Protein AF-A0A970L2S4-F1 (afdb_monomer)

Structure (mmCIF, N/CA/C/O backbone):
data_AF-A0A970L2S4-F1
#
_entry.id   AF-A0A970L2S4-F1
#
loop_
_atom_site.group_PDB
_atom_site.id
_atom_site.type_symbol
_atom_site.label_atom_id
_atom_site.label_alt_id
_atom_site.label_comp_id
_atom_site.label_asym_id
_atom_site.label_entity_id
_atom_site.label_seq_id
_atom_site.pdbx_PDB_ins_code
_atom_site.Cartn_x
_atom_site.Cartn_y
_atom_site.Cartn_z
_atom_site.occupancy
_atom_site.B_iso_or_equiv
_atom_site.auth_seq_id
_atom_site.auth_comp_id
_atom_site.auth_asym_id
_atom_site.auth_atom_id
_atom_site.pdbx_PDB_model_num
ATOM 1 N N . MET A 1 1 ? -20.096 5.947 35.581 1.00 48.56 1 MET A N 1
ATOM 2 C CA . MET A 1 1 ? -18.988 5.326 34.824 1.00 48.56 1 MET A CA 1
ATOM 3 C C . MET A 1 1 ? -19.569 4.803 33.515 1.00 48.56 1 MET A C 1
ATOM 5 O O . MET A 1 1 ? -20.172 3.741 33.500 1.00 48.56 1 MET A O 1
ATOM 9 N N . THR A 1 2 ? -19.549 5.609 32.454 1.00 53.44 2 THR A N 1
ATOM 10 C CA . THR A 1 2 ? -20.146 5.262 31.154 1.00 53.44 2 THR A CA 1
ATOM 11 C C . THR A 1 2 ? -19.176 4.384 30.364 1.00 53.44 2 THR A C 1
ATOM 13 O O . THR A 1 2 ? -18.096 4.827 29.981 1.00 53.44 2 THR A O 1
ATOM 16 N N . TYR A 1 3 ? -19.538 3.122 30.132 1.00 57.88 3 TYR A N 1
ATOM 17 C CA . TYR A 1 3 ? -18.813 2.259 29.199 1.00 57.88 3 TYR A CA 1
ATOM 18 C C . TYR A 1 3 ? -18.999 2.819 27.781 1.00 57.88 3 TYR A C 1
ATOM 20 O O . TYR A 1 3 ? -20.121 2.892 27.287 1.00 57.88 3 TYR A O 1
ATOM 28 N N . ARG A 1 4 ? -17.910 3.239 27.119 1.00 65.75 4 ARG A N 1
ATOM 29 C CA . ARG A 1 4 ? -17.921 3.565 25.683 1.00 65.75 4 ARG A CA 1
ATOM 30 C C . ARG A 1 4 ? -18.218 2.282 24.908 1.00 65.75 4 ARG A C 1
ATOM 32 O O . ARG A 1 4 ? -17.308 1.511 24.623 1.00 65.75 4 ARG A O 1
ATOM 39 N N . THR A 1 5 ? -19.481 2.083 24.553 1.00 64.25 5 THR A N 1
ATOM 40 C CA . THR A 1 5 ? -19.989 0.952 23.759 1.00 64.25 5 THR A 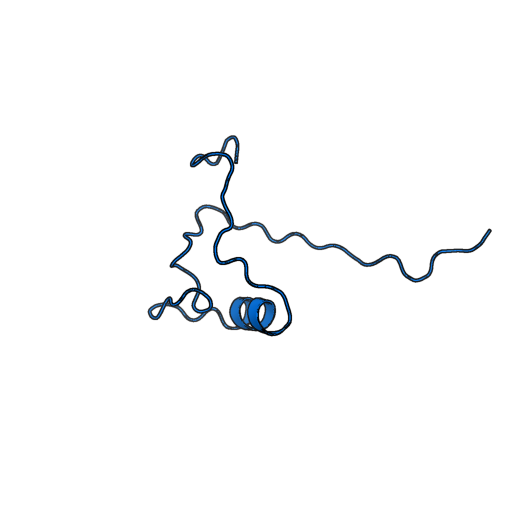CA 1
ATOM 41 C C . THR A 1 5 ? -19.534 0.974 22.297 1.00 64.25 5 THR A C 1
ATOM 43 O O . THR A 1 5 ? -19.834 0.054 21.551 1.00 64.25 5 THR A O 1
ATOM 46 N N . ASN A 1 6 ? -18.777 1.997 21.892 1.00 77.56 6 ASN A N 1
ATOM 47 C CA . ASN A 1 6 ? -18.401 2.251 20.504 1.00 77.56 6 ASN A CA 1
ATOM 48 C C . ASN A 1 6 ? -16.876 2.361 20.336 1.00 77.56 6 ASN A C 1
ATOM 50 O O . ASN A 1 6 ? -16.350 3.317 19.764 1.00 77.56 6 ASN A O 1
ATOM 54 N N . ARG A 1 7 ? -16.125 1.426 20.928 1.00 86.25 7 ARG A N 1
ATOM 55 C CA . ARG A 1 7 ? -14.692 1.286 20.636 1.00 86.25 7 ARG A CA 1
ATOM 56 C C . ARG A 1 7 ? -14.560 0.424 19.379 1.00 86.25 7 ARG A C 1
ATOM 58 O O . ARG A 1 7 ? -14.929 -0.745 19.452 1.00 86.25 7 ARG A O 1
ATOM 65 N N . PRO A 1 8 ? -14.074 0.964 18.250 1.00 92.31 8 PRO A N 1
ATOM 66 C CA . PRO A 1 8 ? -13.878 0.149 17.064 1.00 92.31 8 PRO A CA 1
ATOM 67 C C . PRO A 1 8 ? -12.786 -0.889 17.326 1.00 92.31 8 PRO A C 1
ATOM 69 O O . PRO A 1 8 ? -11.822 -0.625 18.052 1.00 92.31 8 PRO A O 1
ATOM 72 N N . ASN A 1 9 ? -12.933 -2.056 16.709 1.00 94.69 9 ASN A N 1
ATOM 73 C CA . ASN A 1 9 ? -11.832 -2.997 16.573 1.00 94.69 9 ASN A CA 1
ATOM 74 C C . ASN A 1 9 ? -10.920 -2.496 15.451 1.00 94.69 9 ASN A C 1
ATOM 76 O O . ASN A 1 9 ? -11.410 -2.097 14.396 1.00 94.69 9 ASN A O 1
ATOM 80 N N . ILE A 1 10 ? -9.609 -2.510 15.682 1.00 95.12 10 ILE A N 1
ATOM 81 C CA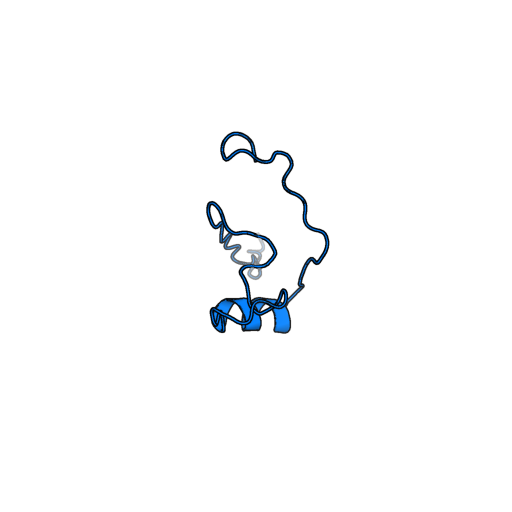 . ILE A 1 10 ? -8.610 -2.099 14.693 1.00 95.12 10 ILE A CA 1
ATOM 82 C C . ILE A 1 10 ? -7.814 -3.342 14.311 1.00 95.12 10 ILE A C 1
ATOM 84 O O . ILE A 1 10 ? -7.229 -3.987 15.178 1.00 95.12 10 ILE A O 1
ATOM 88 N N . VAL A 1 11 ? -7.806 -3.672 13.021 1.00 96.25 11 VAL A N 1
ATOM 89 C CA . VAL A 1 11 ? -7.018 -4.771 12.454 1.00 96.25 11 VAL A CA 1
ATOM 90 C C . VAL A 1 11 ? -6.004 -4.168 11.494 1.00 96.25 11 VAL A C 1
ATOM 92 O O . VAL A 1 11 ? -6.379 -3.409 10.604 1.00 96.25 11 VAL A O 1
ATOM 95 N N . VAL A 1 12 ? -4.730 -4.507 11.682 1.00 96.38 12 VAL A N 1
ATOM 96 C CA . VAL A 1 12 ? -3.646 -4.116 10.777 1.00 96.38 12 VAL A CA 1
ATOM 97 C C . VAL A 1 12 ? -3.233 -5.351 9.993 1.00 96.38 12 VAL A C 1
ATOM 99 O O . VAL A 1 12 ? -2.800 -6.343 10.576 1.00 96.38 12 VAL A O 1
ATOM 102 N N . LEU A 1 13 ? -3.396 -5.290 8.674 1.00 95.38 13 LEU A N 1
ATOM 103 C CA . LEU A 1 13 ? -2.878 -6.288 7.747 1.00 95.38 13 LEU A CA 1
ATOM 104 C C . LEU A 1 13 ? -1.599 -5.718 7.140 1.00 95.38 13 LEU A C 1
ATOM 106 O O . LEU A 1 13 ? -1.634 -4.646 6.541 1.00 95.38 13 LEU A O 1
ATOM 110 N N . TYR A 1 14 ? -0.485 -6.418 7.322 1.00 92.94 14 TYR A N 1
ATOM 111 C CA . TYR A 1 14 ? 0.820 -6.001 6.827 1.00 92.94 14 TYR A CA 1
ATOM 112 C C . TYR A 1 14 ? 1.426 -7.143 6.016 1.00 92.94 14 TYR A C 1
ATOM 114 O O . TYR A 1 14 ? 1.504 -8.270 6.506 1.00 92.94 14 TYR A O 1
ATOM 122 N N . ALA A 1 15 ? 1.762 -6.862 4.760 1.00 93.38 15 ALA A N 1
ATOM 123 C CA . ALA A 1 15 ? 2.300 -7.833 3.818 1.00 93.38 15 ALA A CA 1
ATOM 124 C C . ALA A 1 15 ? 3.791 -7.564 3.598 1.00 93.38 15 ALA A C 1
ATOM 126 O O . ALA A 1 15 ? 4.189 -6.409 3.46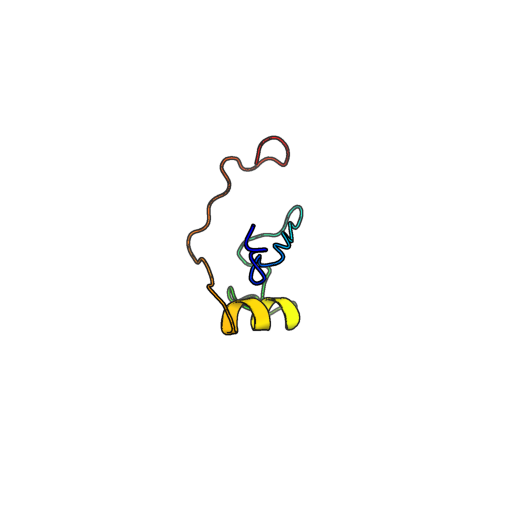3 1.00 93.38 15 ALA A O 1
ATOM 127 N N . ASP A 1 16 ? 4.581 -8.633 3.557 1.00 92.31 16 ASP A N 1
ATOM 128 C CA . ASP A 1 16 ? 6.020 -8.583 3.293 1.00 92.31 16 ASP A CA 1
ATOM 129 C C . ASP A 1 16 ? 6.281 -8.603 1.779 1.00 92.31 16 ASP A C 1
ATOM 131 O O . ASP A 1 16 ? 5.585 -9.315 1.050 1.00 92.31 16 ASP A O 1
ATOM 135 N N . ASP A 1 17 ? 7.242 -7.801 1.316 1.00 91.25 17 ASP A N 1
ATOM 136 C CA . ASP A 1 17 ? 7.666 -7.681 -0.091 1.00 91.25 17 ASP A CA 1
ATOM 137 C C . ASP A 1 17 ? 6.549 -7.438 -1.137 1.00 91.25 17 ASP A C 1
ATOM 139 O O . ASP A 1 17 ? 6.717 -7.722 -2.325 1.00 91.25 17 ASP A O 1
ATOM 143 N N . LEU A 1 18 ? 5.405 -6.872 -0.736 1.00 93.06 18 LEU A N 1
ATOM 144 C CA . LEU A 1 18 ? 4.323 -6.528 -1.664 1.00 93.06 18 LEU A CA 1
ATOM 145 C C . LEU A 1 18 ? 4.626 -5.215 -2.403 1.00 93.06 18 LEU A C 1
ATOM 147 O O . LEU A 1 18 ? 4.635 -4.135 -1.807 1.00 93.06 18 LEU A O 1
ATOM 151 N N . GLY A 1 19 ? 4.826 -5.292 -3.716 1.00 92.00 19 GLY A N 1
ATOM 152 C CA . GLY A 1 19 ? 5.065 -4.138 -4.571 1.00 92.00 19 GLY A CA 1
ATOM 153 C C . GLY A 1 19 ? 3.798 -3.331 -4.866 1.00 92.00 19 GLY A C 1
ATOM 154 O O . GLY A 1 19 ? 2.682 -3.848 -4.904 1.00 92.00 19 GLY A O 1
ATOM 155 N N . PHE A 1 20 ? 3.970 -2.036 -5.157 1.00 92.25 20 PHE A N 1
ATOM 156 C CA . PHE A 1 20 ? 2.858 -1.129 -5.484 1.00 92.25 20 PHE A CA 1
ATOM 157 C C . PHE A 1 20 ? 2.010 -1.622 -6.671 1.00 92.25 20 PHE A C 1
ATOM 159 O O . PHE A 1 20 ? 0.793 -1.485 -6.668 1.00 92.25 20 PHE A O 1
ATOM 166 N N . GLY A 1 21 ? 2.647 -2.223 -7.680 1.00 94.12 21 GLY A N 1
ATOM 167 C CA . GLY A 1 21 ? 1.986 -2.711 -8.892 1.00 94.12 21 GLY A CA 1
ATOM 168 C C . GLY A 1 21 ? 1.446 -4.141 -8.814 1.00 94.12 21 GLY A C 1
ATOM 169 O O . GLY A 1 21 ? 1.046 -4.665 -9.851 1.00 94.12 21 GLY A O 1
ATOM 170 N N . ASP A 1 22 ? 1.458 -4.783 -7.642 1.00 95.81 22 ASP A N 1
ATOM 171 C CA . ASP A 1 22 ? 1.103 -6.206 -7.515 1.00 95.81 22 ASP A CA 1
ATOM 172 C C . ASP A 1 22 ? -0.397 -6.454 -7.291 1.00 95.81 22 ASP A C 1
ATOM 174 O O . ASP A 1 22 ? -0.886 -7.559 -7.539 1.00 95.81 22 ASP A O 1
ATOM 178 N N . LEU A 1 23 ? -1.147 -5.439 -6.851 1.00 96.81 23 LEU A N 1
ATOM 179 C CA . LEU A 1 23 ? -2.585 -5.540 -6.576 1.00 96.81 23 LEU A CA 1
ATOM 180 C C . LEU A 1 23 ? -3.425 -5.021 -7.748 1.00 96.81 23 LEU A C 1
ATOM 182 O O . LEU A 1 23 ? -3.086 -4.008 -8.371 1.00 96.81 23 LEU A O 1
ATOM 186 N N . SER A 1 24 ? -4.563 -5.664 -8.031 1.00 97.38 24 SER A N 1
ATOM 187 C CA . SER A 1 24 ? -5.434 -5.253 -9.143 1.00 97.38 24 SER A CA 1
ATOM 188 C C . SER A 1 24 ? -6.042 -3.863 -8.948 1.00 97.38 24 SER A C 1
ATOM 190 O O . SER A 1 24 ? -6.170 -3.126 -9.925 1.00 97.38 24 SER A O 1
ATOM 192 N N . CYS A 1 25 ? -6.299 -3.432 -7.710 1.00 96.75 25 CYS A N 1
ATOM 193 C CA . CYS A 1 25 ? -6.704 -2.055 -7.403 1.00 96.75 25 CYS A CA 1
ATOM 194 C C . CYS A 1 25 ? -5.652 -0.980 -7.756 1.00 96.75 25 CYS A C 1
ATOM 196 O O . CYS A 1 25 ? -6.013 0.185 -7.914 1.00 96.75 25 CYS A O 1
ATOM 198 N N . TYR A 1 26 ? -4.381 -1.358 -7.952 1.00 97.00 26 TYR A N 1
ATOM 199 C CA . TYR A 1 26 ? -3.319 -0.488 -8.481 1.00 97.00 26 TYR A CA 1
ATOM 200 C C . TYR A 1 26 ? -3.005 -0.741 -9.969 1.00 97.00 26 TYR A C 1
ATOM 202 O O . TYR A 1 26 ? -2.061 -0.169 -10.511 1.00 97.00 26 TYR A O 1
ATOM 210 N N . GLY A 1 27 ? -3.808 -1.560 -10.656 1.00 95.75 27 GLY A N 1
ATOM 211 C CA . GLY A 1 27 ? -3.698 -1.812 -12.096 1.00 95.75 27 GLY A CA 1
ATOM 212 C C . GLY A 1 27 ? -3.009 -3.123 -12.482 1.00 95.75 27 GLY A C 1
ATOM 213 O O . GLY A 1 27 ? -2.789 -3.356 -13.674 1.00 95.75 27 GLY A O 1
ATOM 214 N N . ALA A 1 28 ? -2.688 -4.003 -11.527 1.00 96.94 28 ALA A N 1
ATOM 215 C CA . ALA A 1 28 ? -2.172 -5.333 -11.846 1.00 96.94 28 ALA A CA 1
ATOM 216 C C . ALA A 1 28 ? -3.202 -6.149 -12.649 1.00 96.94 28 ALA A C 1
ATOM 218 O O . ALA A 1 28 ? -4.375 -6.228 -12.290 1.00 96.94 28 ALA A O 1
ATOM 219 N N . THR A 1 29 ? -2.767 -6.804 -13.730 1.00 96.06 29 THR A N 1
ATOM 220 C CA . THR A 1 29 ? -3.653 -7.611 -14.599 1.00 96.06 29 THR A CA 1
ATOM 221 C C . THR A 1 29 ? -3.381 -9.111 -14.530 1.00 96.06 29 THR A C 1
ATOM 223 O O . THR A 1 29 ? -4.198 -9.917 -14.977 1.00 96.06 29 THR A O 1
ATOM 226 N N . ARG A 1 30 ? -2.228 -9.507 -13.975 1.00 95.19 30 ARG A N 1
ATOM 227 C CA . ARG A 1 30 ? -1.771 -10.903 -13.951 1.00 95.19 30 ARG A CA 1
ATOM 228 C C . ARG A 1 30 ? -2.397 -11.719 -12.820 1.00 95.19 30 ARG A C 1
ATOM 230 O O . ARG A 1 30 ? -2.667 -12.902 -13.011 1.00 95.19 30 ARG A O 1
ATOM 237 N N . ILE A 1 31 ? -2.602 -11.105 -11.657 1.00 94.06 31 ILE A N 1
ATOM 238 C CA . ILE A 1 31 ? -3.155 -11.741 -10.457 1.00 94.06 31 ILE A CA 1
ATOM 239 C C . ILE A 1 31 ? -4.441 -1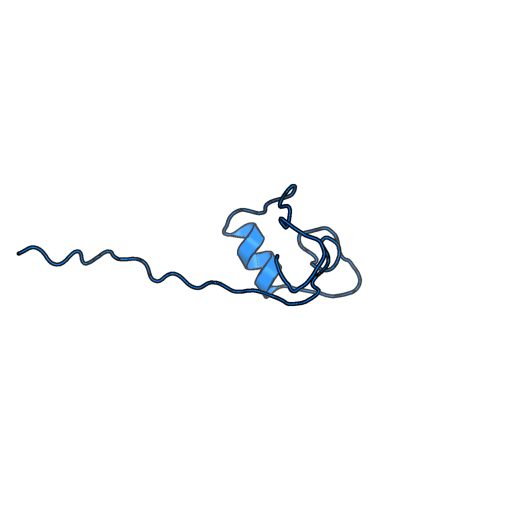1.007 -10.090 1.00 94.06 31 ILE A C 1
ATOM 241 O O . ILE A 1 31 ? -4.528 -9.792 -10.227 1.00 94.06 31 ILE A O 1
ATOM 245 N N . ARG A 1 32 ? -5.453 -11.759 -9.651 1.00 96.38 32 ARG A N 1
ATOM 246 C CA . ARG A 1 32 ? -6.714 -11.195 -9.162 1.00 96.38 32 ARG A CA 1
ATOM 247 C C . ARG A 1 32 ? -6.656 -11.097 -7.644 1.00 96.38 32 ARG A C 1
ATOM 249 O O . ARG A 1 32 ? -6.457 -12.123 -6.993 1.00 96.38 32 ARG A O 1
ATOM 256 N N . THR A 1 33 ? -6.900 -9.914 -7.088 1.00 97.88 33 THR A N 1
ATOM 257 C CA . THR A 1 33 ? -6.908 -9.684 -5.634 1.00 97.88 33 THR A CA 1
ATOM 258 C C . THR A 1 33 ? -8.272 -9.202 -5.128 1.00 97.88 33 THR A C 1
ATOM 260 O O . THR A 1 33 ? -8.345 -8.177 -4.455 1.00 97.88 33 THR A O 1
ATOM 263 N N . PRO A 1 34 ? -9.370 -9.955 -5.360 1.00 97.94 34 PRO A N 1
ATOM 264 C CA . PRO A 1 34 ? -10.738 -9.448 -5.197 1.00 97.94 34 PRO A CA 1
ATOM 265 C C . PRO A 1 34 ? -11.07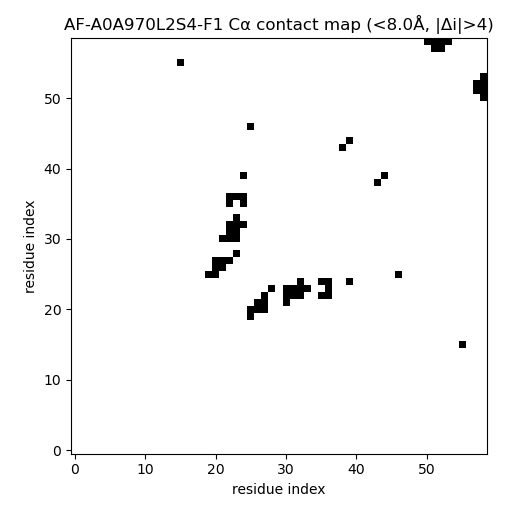8 -8.999 -3.769 1.00 97.94 34 PRO A C 1
ATOM 267 O O . PRO A 1 34 ? -11.866 -8.080 -3.575 1.00 97.94 34 PRO A O 1
ATOM 270 N N . ASN A 1 35 ? -10.476 -9.619 -2.748 1.00 98.25 35 ASN A N 1
ATOM 271 C CA . ASN A 1 35 ? -10.695 -9.213 -1.358 1.00 98.25 35 ASN A CA 1
ATOM 272 C C . ASN A 1 35 ? -10.019 -7.877 -1.028 1.00 98.25 35 ASN A C 1
ATOM 274 O O . ASN A 1 35 ? -10.566 -7.110 -0.244 1.00 98.25 35 ASN A O 1
ATOM 278 N N . VAL A 1 36 ? -8.847 -7.608 -1.610 1.00 97.88 36 VAL A N 1
ATOM 279 C CA . VAL A 1 36 ? -8.124 -6.341 -1.426 1.00 97.88 36 VAL A CA 1
ATOM 280 C C . VAL A 1 36 ? -8.767 -5.246 -2.271 1.00 97.88 36 VAL A C 1
ATOM 282 O O . VAL A 1 36 ? -8.928 -4.129 -1.792 1.00 97.88 36 VAL A O 1
ATOM 285 N N . ASP A 1 37 ? -9.228 -5.589 -3.474 1.00 98.19 37 ASP A N 1
ATOM 286 C CA . ASP A 1 37 ? -9.973 -4.677 -4.342 1.00 98.19 37 ASP A CA 1
ATOM 287 C C . ASP A 1 37 ? -11.246 -4.182 -3.646 1.00 98.19 37 ASP A C 1
ATOM 289 O O . ASP A 1 37 ? -11.478 -2.980 -3.565 1.00 98.19 37 ASP A O 1
ATOM 293 N N . ARG A 1 38 ? -12.004 -5.087 -3.014 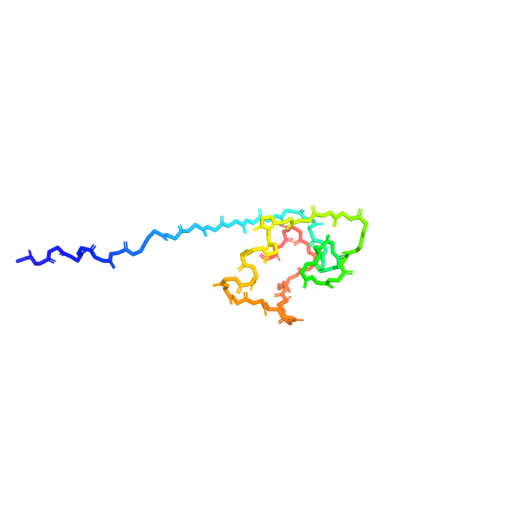1.00 98.50 38 ARG A N 1
ATOM 294 C CA . ARG A 1 38 ? -13.182 -4.717 -2.221 1.00 98.50 38 ARG A CA 1
ATOM 295 C C . ARG A 1 38 ? -12.842 -3.784 -1.051 1.00 98.50 38 ARG A C 1
ATOM 297 O O . ARG A 1 38 ? -13.597 -2.859 -0.774 1.00 98.50 38 ARG A O 1
ATOM 304 N N . LEU A 1 39 ? -11.710 -3.995 -0.368 1.00 98.06 39 LEU A N 1
ATOM 305 C CA . LEU A 1 39 ? -11.255 -3.088 0.699 1.00 98.06 39 LEU A CA 1
ATOM 306 C C . LEU A 1 39 ? -10.904 -1.692 0.160 1.00 98.06 39 LEU A C 1
ATOM 308 O O . LEU A 1 39 ? -11.150 -0.702 0.845 1.00 98.06 39 LEU A O 1
ATOM 312 N N . ALA A 1 40 ? -10.338 -1.612 -1.045 1.00 97.50 40 ALA A N 1
ATOM 313 C CA . ALA A 1 40 ? -10.041 -0.347 -1.708 1.00 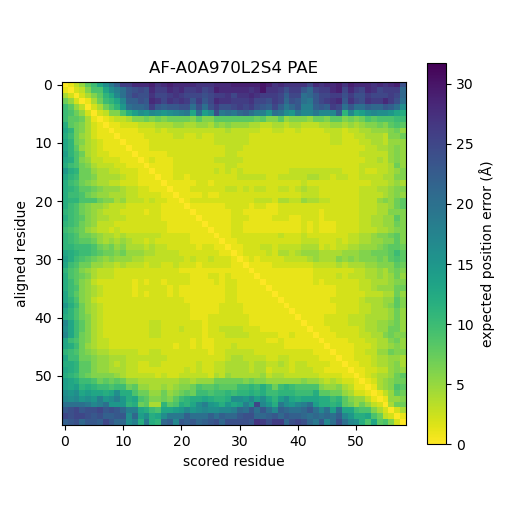97.50 40 ALA A CA 1
ATOM 314 C C . ALA A 1 40 ? -11.318 0.389 -2.149 1.00 97.50 40 ALA A C 1
ATOM 316 O O . ALA A 1 40 ? -11.405 1.601 -1.972 1.00 97.50 40 ALA A O 1
ATOM 317 N N . GLU A 1 41 ? -12.305 -0.337 -2.684 1.00 98.00 41 GLU A N 1
ATOM 318 C CA . GLU A 1 41 ? -13.595 0.205 -3.140 1.00 98.00 41 GLU A CA 1
ATOM 319 C C . GLU A 1 41 ? -14.493 0.676 -1.986 1.00 98.00 41 GLU A C 1
ATOM 321 O O . GLU A 1 41 ? -15.127 1.725 -2.083 1.00 98.00 41 GLU A O 1
ATOM 326 N N . GLU A 1 42 ? -14.553 -0.080 -0.886 1.00 98.44 42 GLU A N 1
ATOM 327 C CA . GLU A 1 42 ? -15.360 0.258 0.298 1.00 98.44 42 GLU A CA 1
ATOM 328 C C . GLU A 1 42 ? -14.656 1.247 1.247 1.00 98.44 42 GLU A C 1
ATOM 330 O O . GLU A 1 42 ? -15.245 1.697 2.234 1.00 98.44 42 GLU A O 1
ATOM 335 N N . GLY A 1 43 ? -13.387 1.555 0.981 1.00 96.94 43 GLY A N 1
ATOM 336 C CA . GLY A 1 43 ? -12.518 2.311 1.871 1.00 96.94 43 GLY A CA 1
ATOM 337 C C . GLY A 1 43 ? -11.805 3.467 1.181 1.00 96.94 43 GLY A C 1
ATOM 338 O O . GLY A 1 43 ? -12.384 4.232 0.413 1.00 96.94 43 GLY A O 1
ATOM 339 N N . LEU A 1 44 ? -10.527 3.622 1.521 1.00 97.19 44 LEU A N 1
ATOM 340 C CA . LEU A 1 44 ? -9.642 4.622 0.938 1.00 97.19 44 LEU A CA 1
ATOM 341 C C . LEU A 1 44 ? -8.426 3.917 0.334 1.00 97.19 44 LEU A C 1
ATOM 343 O O . LEU A 1 44 ? -7.768 3.126 1.010 1.00 97.19 44 LEU A O 1
ATOM 347 N N . LEU A 1 45 ? -8.101 4.256 -0.913 1.00 97.00 45 LEU A N 1
ATOM 348 C CA . LEU A 1 45 ? -6.908 3.782 -1.608 1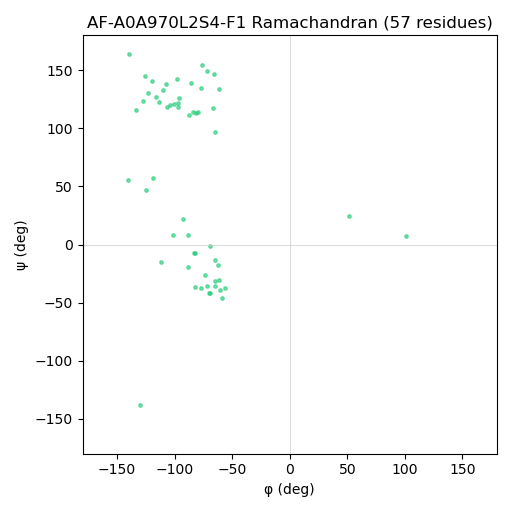.00 97.00 45 LEU A CA 1
ATOM 349 C C . LEU A 1 45 ? -5.847 4.888 -1.658 1.00 97.00 45 LEU A C 1
ATOM 351 O O . LEU A 1 45 ? -6.075 5.953 -2.234 1.00 97.00 45 LEU A O 1
ATOM 355 N N . PHE A 1 46 ? -4.669 4.641 -1.086 1.00 96.44 46 PHE A N 1
ATOM 356 C CA . PHE A 1 46 ? -3.554 5.585 -1.148 1.00 96.44 46 PHE A CA 1
ATOM 357 C C . PHE A 1 46 ? -2.719 5.355 -2.409 1.00 96.44 46 PHE A C 1
ATOM 359 O O . PHE A 1 46 ? -1.980 4.387 -2.506 1.00 96.44 46 PHE A O 1
ATOM 366 N N . THR A 1 47 ? -2.752 6.288 -3.357 1.00 96.00 47 THR A N 1
ATOM 367 C CA . THR A 1 47 ? -1.922 6.213 -4.576 1.00 96.00 47 THR A CA 1
ATOM 368 C C . THR A 1 47 ? -0.490 6.718 -4.376 1.00 96.00 47 THR A C 1
ATOM 370 O O . THR A 1 47 ? 0.329 6.610 -5.284 1.00 96.00 47 THR A O 1
ATOM 373 N N . GLN A 1 48 ? -0.194 7.292 -3.205 1.00 94.69 48 GLN A N 1
ATOM 374 C CA . GLN A 1 48 ? 1.087 7.903 -2.828 1.00 94.69 48 GLN A CA 1
ATOM 375 C C . GLN A 1 48 ? 1.437 7.562 -1.363 1.00 94.69 48 GLN A C 1
ATOM 377 O O . GLN A 1 48 ? 1.610 8.449 -0.528 1.00 94.69 48 GLN A O 1
ATOM 382 N N . GLY A 1 49 ? 1.471 6.267 -1.031 1.00 90.62 49 GLY A N 1
ATOM 383 C CA . GLY A 1 49 ? 1.914 5.758 0.272 1.00 90.62 49 GLY A CA 1
ATOM 384 C C . GLY A 1 49 ? 3.373 5.304 0.221 1.00 90.62 49 GLY A C 1
ATOM 385 O O . GLY A 1 49 ? 3.700 4.397 -0.538 1.00 90.62 49 GLY A O 1
ATOM 386 N N . TYR A 1 50 ? 4.241 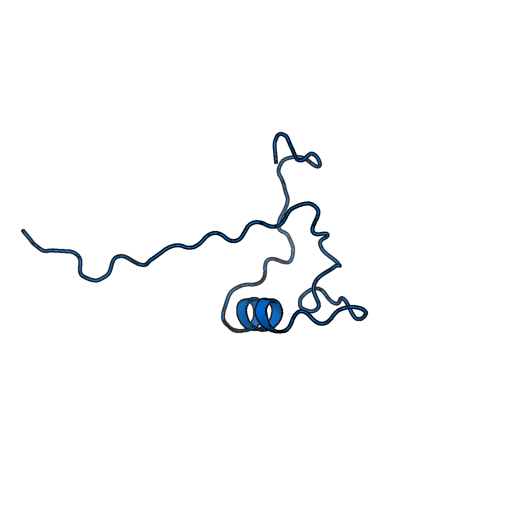5.929 1.016 1.00 90.31 50 TYR A N 1
ATOM 387 C CA . TYR A 1 50 ? 5.682 5.662 1.015 1.00 90.31 50 TYR A CA 1
ATOM 388 C C . TYR A 1 50 ? 6.113 4.949 2.296 1.00 90.31 50 TYR A C 1
ATOM 390 O O . TYR A 1 50 ? 5.767 5.385 3.395 1.00 90.31 50 TYR A O 1
ATOM 398 N N . ALA A 1 51 ? 6.901 3.882 2.152 1.00 88.69 51 ALA A N 1
ATOM 399 C CA . ALA A 1 51 ? 7.657 3.313 3.263 1.00 88.69 51 ALA A CA 1
ATOM 400 C C . ALA A 1 51 ? 8.822 4.243 3.628 1.00 88.69 51 ALA A C 1
ATOM 402 O O . ALA A 1 51 ? 9.368 4.938 2.767 1.00 88.69 51 ALA A O 1
ATOM 403 N N . THR A 1 52 ? 9.205 4.266 4.905 1.00 87.31 52 THR A N 1
ATOM 404 C CA . THR A 1 52 ? 10.284 5.151 5.371 1.00 87.31 52 THR A CA 1
ATOM 405 C C . THR A 1 52 ? 11.668 4.671 4.927 1.00 87.31 52 THR A C 1
ATOM 407 O O . THR A 1 52 ? 12.568 5.489 4.727 1.00 87.31 52 THR A O 1
ATOM 410 N N . ALA A 1 53 ? 11.815 3.366 4.688 1.00 85.31 53 ALA A N 1
ATOM 411 C CA . ALA A 1 53 ? 12.956 2.759 4.020 1.00 85.31 53 ALA A CA 1
ATOM 412 C C . ALA A 1 53 ? 12.510 1.640 3.066 1.00 85.31 53 ALA A C 1
ATOM 414 O O . ALA A 1 53 ? 11.398 1.125 3.155 1.00 85.31 53 ALA A O 1
ATOM 415 N N . ALA A 1 54 ? 13.413 1.249 2.166 1.00 78.19 54 ALA A N 1
ATOM 416 C CA . ALA A 1 54 ? 13.219 0.152 1.214 1.00 78.19 54 ALA A CA 1
ATOM 417 C C . ALA A 1 54 ? 13.745 -1.203 1.738 1.00 78.19 54 ALA A C 1
ATOM 419 O O . ALA A 1 54 ? 14.082 -2.082 0.950 1.00 78.19 54 ALA A O 1
ATOM 420 N N . THR A 1 55 ? 13.887 -1.353 3.057 1.00 79.25 55 THR A N 1
ATOM 421 C CA . THR A 1 55 ? 14.406 -2.559 3.716 1.00 79.25 55 THR A CA 1
ATOM 422 C C . THR A 1 55 ? 13.414 -3.055 4.767 1.00 79.25 55 THR A C 1
ATOM 424 O O . THR A 1 55 ? 12.808 -2.246 5.462 1.00 79.25 55 THR A O 1
ATOM 427 N N . CYS A 1 56 ? 13.303 -4.377 4.954 1.00 66.94 56 CYS A N 1
ATOM 428 C CA . CYS A 1 56 ? 12.420 -4.980 5.972 1.00 66.94 56 CYS A CA 1
ATOM 429 C C . CYS A 1 56 ? 12.842 -4.640 7.420 1.00 66.94 56 CYS A C 1
ATOM 431 O O . CYS A 1 56 ? 12.085 -4.826 8.368 1.00 66.94 56 CYS A O 1
ATOM 433 N N . THR A 1 57 ? 14.053 -4.098 7.587 1.00 51.62 57 THR A N 1
ATOM 434 C CA . THR A 1 57 ? 14.553 -3.486 8.823 1.00 51.62 57 THR A CA 1
ATOM 435 C C . THR A 1 57 ? 15.213 -2.146 8.453 1.00 51.62 57 THR A C 1
ATOM 437 O O . THR A 1 57 ? 16.228 -2.194 7.754 1.00 51.62 57 THR A O 1
ATOM 440 N N . PRO A 1 58 ? 14.750 -0.947 8.868 1.00 51.38 58 PRO A N 1
ATOM 441 C CA . PRO A 1 58 ? 13.442 -0.551 9.387 1.00 51.38 58 PRO A CA 1
ATOM 442 C C . PRO A 1 58 ? 12.555 0.056 8.280 1.00 51.38 58 PRO A C 1
ATOM 444 O O . PRO A 1 58 ? 12.909 1.077 7.697 1.00 51.38 58 PRO A O 1
ATOM 447 N N . SER A 1 59 ? 11.388 -0.532 8.041 1.00 48.75 59 SER A N 1
ATOM 448 C CA . SER A 1 59 ? 10.289 0.060 7.263 1.00 48.75 59 SER A CA 1
ATOM 449 C C . SER A 1 59 ? 9.308 0.815 8.153 1.00 48.75 59 SER A C 1
ATOM 451 O O . SER A 1 59 ? 8.985 0.254 9.227 1.00 48.75 59 SER A O 1
#

Foldseek 3Di:
DDDPPDDDDDDDDDDPPDDQQCAVCSPNDPDHDPVVNVCVVVHPDDPDDDDPDPDVVPD

Solvent-accessible surface area (backbone atoms only — not comparable to full-atom values): 4236 Å² total; per-residue (Å²): 136,83,78,77,88,79,71,80,86,86,84,87,88,84,76,83,94,71,56,80,60,62,39,36,80,62,67,24,82,88,49,86,41,68,74,59,33,50,49,37,73,81,55,76,72,76,94,83,75,78,69,86,38,100,38,97,76,71,85

Mean predicted aligned error: 6.25 Å

Secondary structure (DSSP, 8-state):
----S----------SS--GGGSGGGT--SS--HHHHHHHHSS---TT---S-SSSS--

Radius of gyration: 15.71 Å; Cα contacts (8 Å, |Δi|>4): 33; chains: 1; bounding box: 35×20×49 Å

Sequence (59 aa):
MTYRTNRPNIVVLYADDLGFGDLSCYGATRIRTPNVDRLAEEGLLFTQGYATAATCTPS

pLDDT: mean 88.14, std 14.46, range [48.56, 98.5]